Protein AF-A0A7U9WW56-F1 (afdb_monomer_lite)

Radius of gyration: 21.9 Å; chains: 1; bounding box: 43×41×56 Å

Structure (mmCIF, N/CA/C/O backbone):
data_AF-A0A7U9WW56-F1
#
_entry.id   AF-A0A7U9WW56-F1
#
loop_
_atom_site.group_PDB
_atom_site.id
_atom_site.type_symbol
_atom_site.label_atom_id
_atom_site.label_alt_i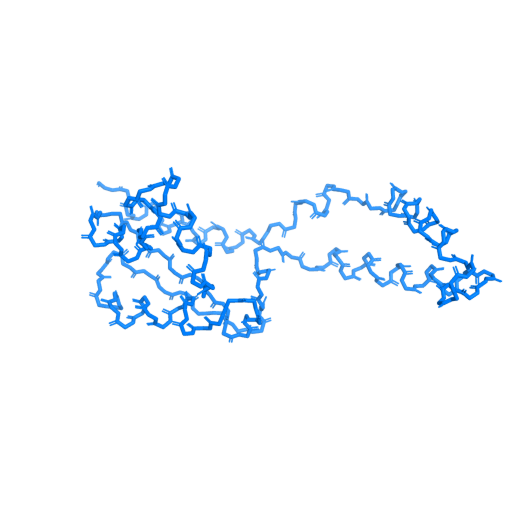d
_atom_site.label_comp_id
_atom_site.label_asym_id
_atom_site.label_entity_id
_atom_site.label_seq_id
_atom_site.pdbx_PDB_ins_code
_atom_site.Cartn_x
_atom_site.Cartn_y
_ato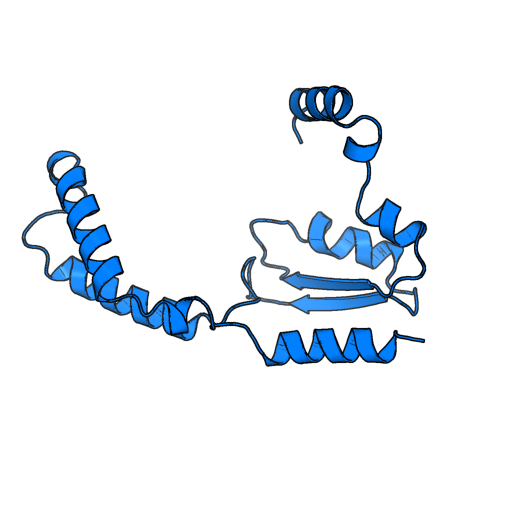m_site.Cartn_z
_atom_site.occupancy
_atom_site.B_iso_or_equiv
_atom_site.auth_seq_id
_atom_site.auth_comp_id
_atom_site.auth_asym_id
_atom_site.auth_atom_id
_atom_site.pdbx_PDB_model_num
ATOM 1 N N . MET A 1 1 ? 0.413 19.158 3.592 1.00 62.44 1 MET A N 1
ATOM 2 C CA . MET A 1 1 ? -0.512 19.591 2.515 1.00 62.44 1 MET A CA 1
ATOM 3 C C . MET A 1 1 ? -0.331 21.076 2.209 1.00 62.44 1 MET A C 1
ATOM 5 O O . MET A 1 1 ? -0.272 21.867 3.148 1.00 62.44 1 MET A O 1
ATOM 9 N N . LEU A 1 2 ? -0.249 21.446 0.927 1.00 79.44 2 LEU A N 1
ATOM 10 C CA . LEU A 1 2 ? -0.016 22.825 0.476 1.00 79.44 2 LEU A CA 1
ATOM 11 C C . LEU A 1 2 ? -1.242 23.735 0.746 1.00 79.44 2 LEU A C 1
ATOM 13 O O . LEU A 1 2 ? -2.375 23.283 0.572 1.00 79.44 2 LEU A O 1
ATOM 17 N N . PRO A 1 3 ? -1.062 25.016 1.128 1.00 78.25 3 PRO A N 1
ATOM 18 C CA . PRO A 1 3 ? -2.163 25.908 1.523 1.00 78.25 3 PRO A CA 1
ATOM 19 C C . PRO A 1 3 ? -3.262 26.107 0.466 1.00 78.25 3 PRO A C 1
ATOM 21 O O . PRO A 1 3 ? -4.441 26.176 0.809 1.00 78.25 3 PRO A O 1
ATOM 24 N N . PHE A 1 4 ? -2.896 26.165 -0.818 1.00 87.31 4 PHE A N 1
ATOM 25 C CA . PHE A 1 4 ? -3.851 26.371 -1.914 1.00 87.31 4 PHE A CA 1
ATOM 26 C C . PHE A 1 4 ? -4.746 25.154 -2.168 1.00 87.31 4 PHE A C 1
ATOM 28 O O . PHE A 1 4 ? -5.922 25.321 -2.480 1.00 87.31 4 PHE A O 1
ATOM 35 N N . VAL A 1 5 ? -4.217 23.943 -1.964 1.00 85.19 5 VAL A N 1
ATOM 36 C CA . VAL A 1 5 ? -4.984 22.691 -2.071 1.00 85.19 5 VAL A CA 1
ATOM 37 C C . VAL A 1 5 ? -6.066 22.661 -0.995 1.00 85.19 5 VAL A C 1
ATOM 39 O O . VAL A 1 5 ? -7.239 22.502 -1.315 1.00 85.19 5 VAL A O 1
ATOM 42 N N . LYS A 1 6 ? -5.701 22.969 0.257 1.00 82.56 6 LYS A N 1
ATOM 43 C CA . LYS A 1 6 ? -6.659 23.048 1.372 1.00 82.56 6 LYS A CA 1
ATOM 44 C C . LYS A 1 6 ? -7.774 24.067 1.125 1.00 82.56 6 LYS A C 1
ATOM 46 O O . LYS A 1 6 ? -8.925 23.817 1.471 1.00 82.56 6 LYS A O 1
ATOM 51 N N . LEU A 1 7 ? -7.444 25.231 0.555 1.00 87.88 7 LEU A N 1
ATOM 52 C CA . LEU A 1 7 ? -8.445 26.251 0.233 1.00 87.88 7 LEU A CA 1
ATOM 53 C C . LEU A 1 7 ? -9.399 25.765 -0.864 1.00 87.88 7 LEU A C 1
ATOM 55 O O . LEU A 1 7 ? -10.610 25.899 -0.710 1.00 87.88 7 LEU A O 1
ATOM 59 N N . HIS A 1 8 ? -8.860 25.189 -1.939 1.00 90.88 8 HIS A N 1
ATOM 60 C CA . HIS A 1 8 ? -9.657 24.628 -3.027 1.00 90.88 8 HIS A CA 1
ATOM 61 C C . HIS A 1 8 ? -10.599 23.526 -2.523 1.00 90.88 8 HIS A C 1
ATOM 63 O O . HIS A 1 8 ? -11.801 23.585 -2.770 1.00 90.88 8 HIS A O 1
ATOM 69 N N . GLU A 1 9 ? -10.085 22.568 -1.753 1.00 89.81 9 GLU A N 1
ATOM 70 C CA . GLU A 1 9 ? -10.888 21.487 -1.175 1.00 89.81 9 GLU A CA 1
ATOM 71 C C . GLU A 1 9 ? -11.968 22.013 -0.234 1.00 89.81 9 GLU A C 1
ATOM 73 O O . GLU A 1 9 ? -13.106 21.560 -0.295 1.00 89.81 9 GLU A O 1
ATOM 78 N N . ARG A 1 10 ? -11.663 23.019 0.592 1.00 89.25 10 ARG A N 1
ATOM 79 C CA . ARG A 1 10 ? -12.667 23.640 1.464 1.00 89.25 10 ARG A CA 1
ATOM 80 C C . ARG A 1 10 ? -13.766 24.355 0.678 1.00 89.25 10 ARG A C 1
ATOM 82 O O . ARG A 1 10 ? -14.912 24.342 1.116 1.00 89.25 10 ARG A O 1
ATOM 89 N N . ILE A 1 11 ? -13.442 24.980 -0.455 1.00 92.94 11 ILE A N 1
ATOM 90 C CA . ILE A 1 11 ? -14.442 25.608 -1.332 1.00 92.94 11 ILE A CA 1
ATOM 91 C C . ILE A 1 11 ? -15.343 24.541 -1.972 1.00 92.94 11 ILE A C 1
ATOM 93 O O . ILE A 1 11 ? -16.554 24.732 -2.008 1.00 92.94 11 ILE A O 1
ATOM 97 N N . GLN A 1 12 ? -14.774 23.425 -2.439 1.00 93.31 12 GLN A N 1
ATOM 98 C CA . GLN A 1 12 ? -15.523 22.377 -3.147 1.00 93.31 12 GLN A CA 1
ATOM 99 C C . GLN A 1 12 ? -16.311 21.448 -2.215 1.00 93.31 12 GLN A C 1
ATOM 101 O O . GLN A 1 12 ? -17.452 21.097 -2.499 1.00 93.31 12 GLN A O 1
ATOM 106 N N . TYR A 1 13 ? -15.710 21.051 -1.094 1.00 91.44 13 TYR A N 1
ATOM 107 C CA . TYR A 1 13 ? -16.215 19.988 -0.220 1.00 91.44 13 TYR A CA 1
ATOM 108 C C . TYR A 1 13 ? -16.590 20.490 1.184 1.00 91.44 13 TYR A C 1
ATOM 110 O O . TYR A 1 13 ? -17.046 19.719 2.031 1.00 91.44 13 TYR A O 1
ATOM 118 N N . GLY A 1 14 ? -16.429 21.788 1.459 1.00 89.25 14 GLY A N 1
ATOM 119 C CA . GLY A 1 14 ? -16.843 22.399 2.720 1.00 89.25 14 GLY A CA 1
ATOM 120 C C . GLY A 1 14 ? -16.140 21.786 3.932 1.00 89.25 14 GLY A C 1
ATOM 121 O O . GLY A 1 14 ? -14.923 21.615 3.945 1.00 89.25 14 GLY A O 1
ATOM 122 N N . GLY A 1 15 ? -16.916 21.463 4.970 1.00 83.19 15 GLY A N 1
ATOM 123 C CA . GLY A 1 15 ? -16.399 20.841 6.195 1.00 83.19 15 GLY A CA 1
ATOM 124 C C . GLY A 1 15 ? -15.893 19.406 6.007 1.00 83.19 15 GLY A C 1
ATOM 125 O O . GLY A 1 15 ? -15.052 18.962 6.786 1.00 83.19 15 GLY A O 1
ATOM 126 N N . TYR A 1 16 ? -16.331 18.698 4.958 1.00 82.38 16 TYR A N 1
ATOM 127 C CA . TYR A 1 16 ? -15.845 17.342 4.682 1.00 82.38 16 TYR A CA 1
ATOM 128 C C . TYR A 1 16 ? -14.356 17.323 4.328 1.00 82.38 16 TYR A C 1
ATOM 130 O O . TYR A 1 16 ? -13.668 16.387 4.718 1.00 82.38 16 TYR A O 1
ATOM 138 N N . ALA A 1 17 ? -13.839 18.385 3.697 1.00 86.50 17 ALA A N 1
ATOM 139 C CA . ALA A 1 17 ? -12.410 18.533 3.400 1.00 86.50 17 ALA A CA 1
ATOM 140 C C . ALA A 1 17 ? -11.515 18.578 4.651 1.00 86.50 17 ALA A C 1
ATOM 142 O O . ALA A 1 17 ? -10.301 18.433 4.544 1.00 86.50 17 ALA A O 1
ATOM 143 N N . SER A 1 18 ? -12.089 18.831 5.831 1.00 84.31 18 SER A N 1
ATOM 144 C CA . SER A 1 18 ? -11.347 18.887 7.094 1.00 84.31 18 SER A CA 1
ATOM 145 C C . SER A 1 18 ? -11.524 17.661 7.985 1.00 84.31 18 SER A C 1
ATOM 147 O O . SER A 1 18 ? -10.879 17.606 9.028 1.00 84.31 18 SER A O 1
ATOM 149 N N . ASN A 1 19 ? -12.378 16.705 7.611 1.00 88.75 19 ASN A N 1
ATOM 150 C CA . ASN A 1 19 ? -12.580 15.508 8.420 1.00 88.75 19 ASN A CA 1
ATOM 151 C C . ASN A 1 19 ? -11.351 14.601 8.349 1.00 88.75 19 ASN A C 1
ATOM 153 O O . ASN A 1 19 ? -10.814 14.331 7.277 1.00 88.75 19 ASN A O 1
ATOM 157 N N . THR A 1 20 ? -10.948 14.096 9.505 1.00 90.44 20 THR A N 1
ATOM 158 C CA . THR A 1 20 ? -9.849 13.142 9.660 1.00 90.44 20 THR A CA 1
ATOM 159 C C . THR A 1 20 ? -10.375 11.770 10.076 1.00 90.44 20 THR A C 1
ATOM 161 O O . THR A 1 20 ? -11.506 11.641 10.554 1.00 90.44 20 THR A O 1
ATOM 164 N N . ALA A 1 21 ? -9.540 10.734 9.968 1.00 91.12 21 ALA A N 1
ATOM 165 C CA . ALA A 1 21 ? -9.857 9.425 10.540 1.00 91.12 21 ALA A CA 1
ATOM 166 C C . ALA A 1 21 ? -10.130 9.520 12.057 1.00 91.12 21 ALA A C 1
ATOM 168 O O . ALA A 1 21 ? -11.080 8.919 12.551 1.00 91.12 21 ALA A O 1
ATOM 169 N N . LEU A 1 22 ? -9.395 10.378 12.782 1.00 93.50 22 LEU A N 1
ATOM 170 C CA . LEU A 1 22 ? -9.617 10.642 14.211 1.00 93.50 22 LEU A CA 1
ATOM 171 C C . LEU A 1 22 ? -11.018 11.209 14.504 1.00 93.50 22 LEU A C 1
ATOM 173 O O . LEU A 1 22 ? -11.618 10.880 15.534 1.00 93.50 22 LEU A O 1
ATOM 177 N N . ASP A 1 23 ? -11.556 12.054 13.617 1.00 93.31 23 ASP A N 1
ATOM 178 C CA . ASP A 1 23 ? -12.930 12.555 13.739 1.00 93.31 23 ASP A CA 1
ATOM 179 C C . ASP A 1 23 ? -13.945 11.424 13.571 1.00 93.31 23 ASP A C 1
ATOM 181 O O . ASP A 1 23 ? -14.920 11.368 14.319 1.00 93.31 23 ASP A O 1
ATOM 185 N N . GLY A 1 24 ? -13.706 10.510 12.626 1.00 92.12 24 GLY A N 1
ATOM 186 C CA . GLY A 1 24 ? -14.547 9.332 12.406 1.00 92.12 24 GLY A CA 1
ATOM 187 C C . GLY A 1 24 ? -14.531 8.371 13.594 1.00 92.12 24 GLY A C 1
ATOM 188 O O . GLY A 1 24 ? -15.586 7.987 14.103 1.00 92.12 24 GLY A O 1
ATOM 189 N N . PHE A 1 25 ? -13.343 8.042 14.096 1.00 94.56 25 PHE A N 1
ATOM 190 C CA . PHE A 1 25 ? -13.159 7.129 15.227 1.00 94.56 25 PHE A CA 1
ATOM 191 C C . PHE A 1 25 ? -13.809 7.652 16.508 1.00 94.56 25 PHE A C 1
ATOM 193 O O . PHE A 1 25 ? -14.451 6.899 17.231 1.00 94.56 25 PHE A O 1
ATOM 200 N N . SER A 1 26 ? -13.702 8.956 16.783 1.00 94.06 26 SER A N 1
ATOM 201 C CA . SER A 1 26 ? -14.318 9.560 17.977 1.00 94.06 26 SER A CA 1
ATOM 202 C C . SER A 1 26 ? -15.846 9.674 17.919 1.00 94.06 26 SER A C 1
ATOM 204 O O . SER A 1 26 ? -16.480 9.853 18.957 1.00 94.06 26 SER A O 1
ATOM 206 N N . LYS A 1 27 ? -16.443 9.594 16.724 1.00 94.75 27 LYS A N 1
ATOM 207 C CA . LYS A 1 27 ? -17.892 9.742 16.499 1.00 94.75 27 LYS A CA 1
ATOM 208 C C . LYS A 1 27 ? -18.584 8.424 16.158 1.00 94.75 27 LYS A C 1
ATOM 210 O O . LYS A 1 27 ? -19.759 8.437 15.795 1.00 94.75 27 LYS A O 1
ATOM 215 N N . SER A 1 28 ? -17.875 7.304 16.246 1.00 92.25 28 SER A N 1
ATOM 216 C CA . SER A 1 28 ? -18.412 5.981 15.947 1.00 92.25 28 SER A CA 1
ATOM 217 C C . SER A 1 28 ? -18.048 4.982 17.038 1.00 92.25 28 SER A C 1
ATOM 219 O O . SER A 1 28 ? -17.013 5.097 17.689 1.00 92.25 28 SER A O 1
ATOM 221 N N . ASN A 1 29 ? -18.902 3.971 17.192 1.00 92.56 29 ASN A N 1
ATOM 222 C CA . ASN A 1 29 ? -18.644 2.810 18.044 1.00 92.56 29 ASN A CA 1
ATOM 223 C C . ASN A 1 29 ? -18.024 1.646 17.254 1.00 92.56 29 ASN A C 1
ATOM 225 O O . ASN A 1 29 ? -17.951 0.539 17.771 1.00 92.56 29 ASN A O 1
ATOM 229 N N . ALA A 1 30 ? -17.604 1.880 16.005 1.00 93.19 30 ALA A N 1
ATOM 230 C CA . ALA A 1 30 ? -16.987 0.853 15.175 1.00 93.19 30 ALA A CA 1
ATOM 231 C C . ALA A 1 30 ? -15.688 0.345 15.816 1.00 93.19 30 ALA A C 1
ATOM 233 O O . ALA A 1 30 ? -14.984 1.114 16.478 1.00 93.19 30 ALA A O 1
ATOM 234 N N . ALA A 1 31 ? -15.383 -0.933 15.615 1.00 95.62 31 ALA A N 1
ATOM 235 C CA . ALA A 1 31 ? -14.063 -1.466 15.907 1.00 95.62 31 ALA A CA 1
ATOM 236 C C . ALA A 1 31 ? -13.038 -0.895 14.920 1.00 95.62 31 ALA A C 1
ATOM 238 O O . ALA A 1 31 ? -13.364 -0.611 13.764 1.00 95.62 31 ALA A O 1
ATOM 239 N N . ILE A 1 32 ? -11.819 -0.664 15.398 1.00 95.62 32 ILE A N 1
ATOM 240 C CA . ILE A 1 32 ? -10.754 0.014 14.662 1.00 95.62 32 ILE A CA 1
ATOM 241 C C . ILE A 1 32 ? -9.538 -0.899 14.655 1.00 95.62 32 ILE A C 1
ATOM 243 O O . ILE A 1 32 ? -9.009 -1.227 15.708 1.00 95.62 32 ILE A O 1
ATOM 247 N N . MET A 1 33 ? -9.050 -1.260 13.475 1.00 96.00 33 MET A N 1
ATOM 248 C CA . MET A 1 33 ? -7.755 -1.914 13.334 1.00 96.00 33 MET A CA 1
ATOM 249 C C . MET A 1 33 ? -6.810 -0.987 12.573 1.00 96.00 33 MET A C 1
ATOM 251 O O . MET A 1 33 ? -7.134 -0.532 11.476 1.00 96.00 33 MET A O 1
ATOM 255 N N . ILE A 1 34 ? -5.652 -0.694 13.164 1.00 96.06 34 ILE A N 1
ATOM 256 C CA . ILE A 1 34 ? -4.580 0.082 12.536 1.00 96.06 34 ILE A CA 1
ATOM 257 C C . ILE A 1 34 ? -3.424 -0.863 12.230 1.00 96.06 34 ILE A C 1
ATOM 259 O O . ILE A 1 34 ? -2.767 -1.365 13.140 1.00 96.06 34 ILE A O 1
ATOM 263 N N . VAL A 1 35 ? -3.174 -1.081 10.942 1.00 95.44 35 VAL A N 1
ATOM 264 C CA . VAL A 1 35 ? -2.081 -1.916 10.435 1.00 95.44 35 VAL A CA 1
ATOM 265 C C . VAL A 1 35 ? -1.103 -1.016 9.703 1.00 95.44 35 VAL A C 1
ATOM 267 O O . VAL A 1 35 ? -1.517 -0.219 8.857 1.00 95.44 35 VAL A O 1
ATOM 270 N N . HIS A 1 36 ? 0.178 -1.080 10.055 1.00 96.06 36 HIS A N 1
ATOM 271 C CA . HIS A 1 36 ? 1.166 -0.182 9.465 1.00 96.06 36 HIS A CA 1
ATOM 272 C C . HIS A 1 36 ? 2.583 -0.743 9.547 1.00 96.06 36 HIS A C 1
ATOM 274 O O . HIS A 1 36 ? 2.982 -1.245 10.596 1.00 96.06 36 HIS A O 1
ATOM 280 N N . SER A 1 37 ? 3.354 -0.602 8.465 1.00 95.12 37 SER A N 1
ATOM 281 C CA . SER A 1 37 ? 4.779 -0.940 8.453 1.00 95.12 37 SER A CA 1
ATOM 282 C C . SER A 1 37 ? 5.629 0.256 8.850 1.00 95.12 37 SER A C 1
ATOM 284 O O . SER A 1 37 ? 5.462 1.337 8.298 1.00 95.12 37 SER A O 1
ATOM 286 N N . PHE A 1 38 ? 6.566 0.085 9.780 1.00 95.62 38 PHE A N 1
ATOM 287 C CA . PHE A 1 38 ? 7.399 1.198 10.264 1.00 95.62 38 PHE A CA 1
ATOM 288 C C . PHE A 1 38 ? 8.444 1.688 9.254 1.00 95.62 38 PHE A C 1
ATOM 290 O O . PHE A 1 38 ? 8.955 2.797 9.378 1.00 95.62 38 PHE A O 1
ATOM 297 N N . ASP A 1 39 ? 8.734 0.882 8.239 1.00 93.50 39 ASP A N 1
ATOM 298 C CA . ASP A 1 39 ? 9.566 1.206 7.080 1.00 93.50 39 ASP A CA 1
ATOM 299 C C . ASP A 1 39 ? 8.747 1.704 5.869 1.00 93.50 39 ASP A C 1
ATOM 301 O O . ASP A 1 39 ? 9.237 1.698 4.741 1.00 93.50 39 ASP A O 1
ATOM 305 N N . ASP A 1 40 ? 7.493 2.128 6.065 1.00 93.12 40 ASP A N 1
ATOM 306 C CA . ASP A 1 40 ? 6.690 2.750 5.009 1.00 93.12 40 ASP A CA 1
ATOM 307 C C . ASP A 1 40 ? 7.270 4.124 4.606 1.00 93.12 40 ASP A C 1
ATOM 309 O O . ASP A 1 40 ? 7.147 5.128 5.309 1.00 93.12 40 ASP A O 1
ATOM 313 N N . GLU A 1 41 ? 7.908 4.176 3.433 1.00 92.19 41 GLU A N 1
ATOM 314 C CA . GLU A 1 41 ? 8.486 5.405 2.868 1.00 92.19 41 GLU A CA 1
ATOM 315 C C . GLU A 1 41 ? 7.443 6.345 2.225 1.00 92.19 41 GLU A C 1
ATOM 317 O O . GLU A 1 41 ? 7.773 7.472 1.840 1.00 92.19 41 GLU A O 1
ATOM 322 N N . VAL A 1 42 ? 6.187 5.907 2.078 1.00 93.69 42 VAL A N 1
ATOM 323 C CA . VAL A 1 42 ? 5.098 6.675 1.449 1.00 93.69 42 VAL A CA 1
ATOM 324 C C . VAL A 1 42 ? 4.261 7.391 2.503 1.00 93.69 42 VAL A C 1
ATOM 326 O O . VAL A 1 42 ? 3.964 8.583 2.358 1.00 93.69 42 VAL A O 1
ATOM 329 N N . VAL A 1 43 ? 3.873 6.678 3.560 1.00 92.50 43 VAL A N 1
ATOM 330 C CA . VAL A 1 43 ? 3.139 7.225 4.703 1.00 92.50 43 VAL A CA 1
ATOM 331 C C . VAL A 1 43 ? 4.004 7.061 5.949 1.00 92.50 43 VAL A C 1
ATOM 333 O O . VAL A 1 43 ? 4.087 5.957 6.469 1.00 92.50 43 VAL A O 1
ATOM 336 N N . PRO A 1 44 ? 4.612 8.144 6.464 1.00 93.69 44 PRO A N 1
ATOM 337 C CA . PRO A 1 44 ? 5.464 8.052 7.642 1.00 93.69 44 PRO A CA 1
ATOM 338 C C . PRO A 1 44 ? 4.713 7.535 8.874 1.00 93.69 44 PRO A C 1
ATOM 340 O O . PRO A 1 44 ? 3.541 7.881 9.087 1.00 93.69 44 PRO A O 1
ATOM 343 N N . VAL A 1 45 ? 5.417 6.770 9.711 1.00 95.56 45 VAL A N 1
ATOM 344 C CA . VAL A 1 45 ? 4.885 6.109 10.914 1.00 95.56 45 VAL A CA 1
ATOM 345 C C . VAL A 1 45 ? 4.191 7.072 11.873 1.00 95.56 45 VAL A C 1
ATOM 347 O O . VAL A 1 45 ? 3.163 6.727 12.467 1.00 95.56 45 VAL A O 1
ATOM 350 N N . GLU A 1 46 ? 4.669 8.315 11.955 1.00 95.50 46 GLU A N 1
ATOM 351 C CA . GLU A 1 46 ? 4.092 9.343 12.816 1.00 95.50 46 GLU A CA 1
ATOM 352 C C . GLU A 1 46 ? 2.635 9.630 12.424 1.00 95.50 46 GLU A C 1
ATOM 354 O O . GLU A 1 46 ? 1.780 9.839 13.282 1.00 95.50 46 GLU A O 1
ATOM 359 N N . TYR A 1 47 ? 2.322 9.602 11.123 1.00 93.00 47 TYR A N 1
ATOM 360 C CA . TYR A 1 47 ? 0.975 9.845 10.597 1.00 93.00 47 TYR A CA 1
ATOM 361 C C . TYR A 1 47 ? 0.163 8.564 10.394 1.00 93.00 47 TYR A C 1
ATOM 363 O O . TYR A 1 47 ? -1.065 8.606 10.489 1.00 93.00 47 TYR A O 1
ATOM 371 N N . GLY A 1 48 ? 0.824 7.452 10.070 1.00 92.25 48 GLY A N 1
ATOM 372 C CA . GLY A 1 48 ? 0.178 6.176 9.769 1.00 92.25 48 GLY A CA 1
ATOM 373 C C . GLY A 1 48 ? -0.205 5.367 11.006 1.00 92.25 48 GLY A C 1
ATOM 374 O O . GLY A 1 48 ? -1.192 4.635 10.965 1.00 92.25 48 GLY A O 1
ATOM 375 N N . TYR A 1 49 ? 0.528 5.528 12.112 1.00 96.50 49 TYR A N 1
ATOM 376 C CA . TYR A 1 49 ? 0.394 4.675 13.293 1.00 96.50 49 TYR A CA 1
ATOM 377 C C . TYR A 1 49 ? 0.407 5.462 14.609 1.00 96.50 49 TYR A C 1
ATOM 379 O O . TYR A 1 49 ? -0.554 5.376 15.377 1.00 96.50 49 TYR A O 1
ATOM 387 N N . GLU A 1 50 ? 1.444 6.265 14.874 1.00 97.12 50 GLU A N 1
ATOM 388 C CA . GLU A 1 50 ? 1.681 6.839 16.213 1.00 97.12 50 GLU A CA 1
ATOM 389 C C . GLU A 1 50 ? 0.545 7.750 16.688 1.00 97.12 50 GLU A C 1
ATOM 391 O O . GLU A 1 50 ? 0.098 7.636 17.831 1.00 97.12 50 GLU A O 1
ATOM 396 N N . ILE A 1 51 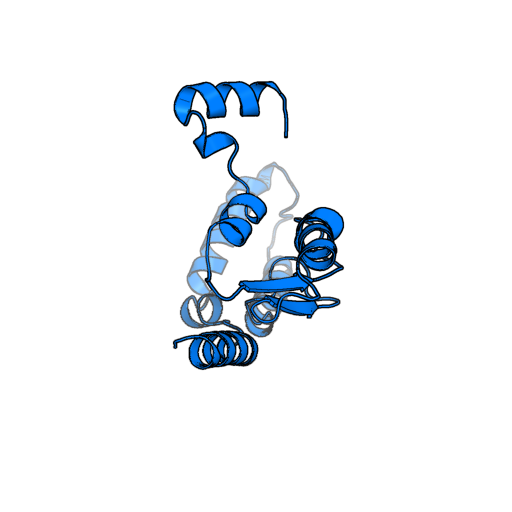? 0.012 8.612 15.811 1.00 96.62 51 ILE A N 1
ATOM 397 C CA . ILE A 1 51 ? -1.113 9.499 16.163 1.00 96.62 51 ILE A CA 1
ATOM 398 C C . ILE A 1 51 ? -2.365 8.733 16.606 1.00 96.62 51 ILE A C 1
ATOM 400 O O . ILE A 1 51 ? -3.140 9.238 17.423 1.00 96.62 51 ILE A O 1
ATOM 404 N N . TYR A 1 52 ? -2.586 7.536 16.061 1.00 96.94 52 TYR A N 1
ATOM 405 C CA . TYR A 1 52 ? -3.718 6.688 16.417 1.00 96.94 52 TYR A CA 1
ATOM 406 C C . TYR A 1 52 ? -3.408 5.914 17.691 1.00 96.94 52 TYR A C 1
ATOM 408 O O . TYR A 1 52 ? -4.236 5.896 18.602 1.00 96.94 52 TYR A O 1
ATOM 416 N N . TYR A 1 53 ? -2.206 5.342 17.773 1.00 97.25 53 TYR A N 1
ATOM 417 C CA . TYR A 1 53 ? -1.746 4.569 18.919 1.00 97.25 53 TYR A CA 1
ATOM 418 C C . TYR A 1 53 ? -1.792 5.396 20.201 1.00 97.25 53 TYR A C 1
ATOM 420 O O . TYR A 1 53 ? -2.422 4.994 21.176 1.00 97.25 53 TYR A O 1
ATOM 428 N N . GLU A 1 54 ? -1.239 6.609 20.193 1.00 97.12 54 GLU A N 1
ATOM 429 C CA . GLU A 1 54 ? -1.235 7.452 21.392 1.00 97.12 54 GLU A CA 1
ATOM 430 C C . GLU A 1 54 ? -2.631 7.823 21.890 1.00 97.12 54 GLU A C 1
ATOM 432 O O . GLU A 1 54 ? -2.826 8.044 23.085 1.00 97.12 54 GLU A O 1
ATOM 437 N N . LYS A 1 55 ? -3.616 7.876 20.992 1.00 96.44 55 LYS A N 1
ATOM 438 C CA . LYS A 1 55 ? -4.983 8.249 21.349 1.00 96.44 55 LYS A CA 1
ATOM 439 C C . LYS A 1 55 ? -5.862 7.058 21.731 1.00 96.44 55 LYS A C 1
ATOM 441 O O . LYS A 1 55 ? -6.748 7.234 22.564 1.00 96.44 55 LYS A O 1
ATOM 446 N N . TYR A 1 56 ? -5.659 5.896 21.113 1.00 96.56 56 TYR A N 1
ATOM 447 C CA . TYR A 1 56 ? -6.602 4.774 21.176 1.00 96.56 56 TYR A CA 1
ATOM 448 C C . TYR A 1 56 ? -5.997 3.450 21.668 1.00 96.56 56 TYR A C 1
ATOM 450 O O . TYR A 1 56 ? -6.736 2.478 21.752 1.00 96.56 56 TYR A O 1
ATOM 458 N N . LYS A 1 57 ? -4.710 3.380 22.048 1.00 95.44 57 LYS A N 1
ATOM 459 C CA . LYS A 1 57 ? -4.080 2.140 22.565 1.00 95.44 57 LYS A CA 1
ATOM 460 C C . LYS A 1 57 ? -4.811 1.481 23.742 1.00 95.44 57 LYS A C 1
ATOM 462 O O . LYS A 1 57 ? -4.723 0.272 23.902 1.00 95.44 57 LYS A O 1
ATOM 467 N N . ASP A 1 58 ? -5.524 2.270 24.546 1.00 95.56 58 ASP A N 1
ATOM 468 C CA . ASP A 1 58 ? -6.286 1.794 25.707 1.00 95.56 58 ASP A CA 1
ATOM 469 C C . ASP A 1 58 ? -7.797 1.628 25.411 1.00 95.56 58 ASP A C 1
ATOM 471 O O . ASP A 1 58 ? -8.571 1.283 26.306 1.00 95.56 58 ASP A O 1
ATOM 475 N N . ASP A 1 59 ? -8.254 1.902 24.180 1.00 94.94 59 ASP A N 1
ATOM 476 C CA . ASP A 1 59 ? -9.647 1.697 23.759 1.00 94.94 59 ASP A CA 1
ATOM 477 C C . ASP A 1 59 ? -9.848 0.224 23.390 1.00 94.94 59 ASP A C 1
ATOM 479 O O . ASP A 1 59 ? -9.231 -0.281 22.456 1.00 94.94 59 ASP A O 1
ATOM 483 N N . SER A 1 60 ? -10.755 -0.463 24.088 1.00 93.44 60 SER A N 1
ATOM 484 C CA . SER A 1 60 ? -11.002 -1.896 23.895 1.00 93.44 60 SER A CA 1
ATOM 485 C C . SER A 1 60 ? -11.546 -2.262 22.512 1.00 93.44 60 SER A C 1
ATOM 487 O O . SER A 1 60 ? -11.635 -3.442 22.203 1.00 93.44 60 SER A O 1
ATOM 489 N N . ARG A 1 61 ? -11.968 -1.283 21.706 1.00 94.69 61 ARG A N 1
ATOM 490 C CA . ARG A 1 61 ? -12.415 -1.491 20.319 1.00 94.69 61 ARG A CA 1
ATOM 491 C C . ARG A 1 61 ? -11.276 -1.363 19.311 1.00 94.69 61 ARG A C 1
ATOM 493 O O . ARG A 1 61 ? -11.530 -1.459 18.112 1.00 94.69 61 ARG A O 1
ATOM 500 N N . SER A 1 62 ? -10.073 -1.015 19.766 1.00 95.31 62 SER A N 1
ATOM 501 C CA . SER A 1 6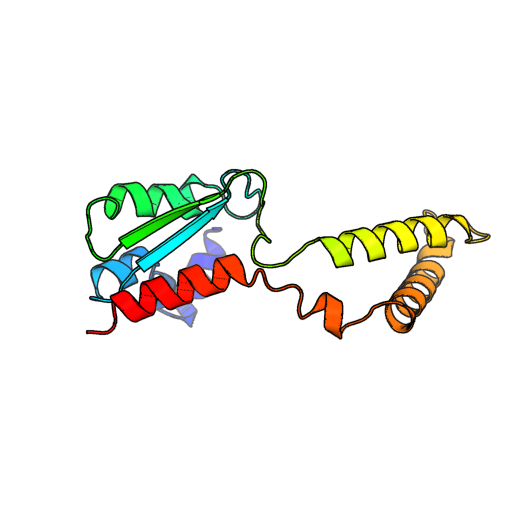2 ? -8.940 -0.701 18.902 1.00 95.31 62 SER A CA 1
ATOM 502 C C . SER A 1 62 ? -7.882 -1.797 18.959 1.00 95.31 62 SER A C 1
ATOM 504 O O . SER A 1 62 ? -7.468 -2.213 20.037 1.00 95.31 62 SER A O 1
ATOM 506 N N . SER A 1 63 ? -7.416 -2.225 17.790 1.00 96.31 63 SER A N 1
ATOM 507 C CA . SER A 1 63 ? -6.296 -3.145 17.612 1.00 96.31 63 SER A CA 1
ATOM 508 C C . SER A 1 63 ? -5.208 -2.485 16.771 1.00 96.31 63 SER A C 1
ATOM 510 O O . SER A 1 63 ? -5.491 -1.721 15.844 1.00 96.31 63 SER A O 1
ATOM 512 N N . PHE A 1 64 ? -3.955 -2.767 17.109 1.00 96.69 64 PHE A N 1
ATOM 513 C CA . PHE A 1 64 ? -2.785 -2.181 16.470 1.00 96.69 64 PHE A CA 1
ATOM 514 C C . PHE A 1 64 ? -1.815 -3.284 16.064 1.00 96.69 64 PHE A C 1
ATOM 516 O O . PHE A 1 64 ? -1.304 -4.004 16.920 1.00 96.69 64 PHE A O 1
ATOM 523 N N . ILE A 1 65 ? -1.557 -3.393 14.762 1.00 94.94 65 ILE A N 1
ATOM 524 C CA . ILE A 1 65 ? -0.668 -4.397 14.175 1.00 94.94 65 ILE A CA 1
ATOM 525 C C . ILE A 1 65 ? 0.530 -3.664 13.559 1.00 94.94 65 ILE A C 1
ATOM 527 O O . ILE A 1 65 ? 0.438 -3.165 12.430 1.00 94.94 65 ILE A O 1
ATOM 531 N N . PRO A 1 66 ? 1.647 -3.541 14.296 1.00 94.50 66 PRO A N 1
ATOM 532 C CA . PRO A 1 66 ? 2.880 -3.018 13.738 1.00 94.50 66 PRO A CA 1
ATOM 533 C C . PRO A 1 66 ? 3.538 -4.078 12.850 1.00 94.50 66 PRO A C 1
ATOM 535 O O . PRO A 1 66 ? 3.668 -5.241 13.234 1.00 94.50 66 PRO A O 1
ATOM 538 N N . LEU A 1 67 ? 3.978 -3.662 11.669 1.00 93.69 67 LEU A N 1
ATOM 539 C CA . LEU A 1 67 ? 4.756 -4.469 10.739 1.00 93.69 67 LEU A CA 1
ATOM 540 C C . LEU A 1 67 ? 6.169 -3.888 10.607 1.00 93.69 67 LEU A C 1
ATOM 542 O O . LEU A 1 67 ? 6.391 -2.687 10.774 1.00 93.69 67 LEU A O 1
ATOM 546 N N . GLU A 1 68 ? 7.128 -4.745 10.275 1.00 91.50 68 GLU A N 1
ATOM 547 C CA . GLU A 1 68 ? 8.497 -4.340 9.964 1.00 91.50 68 GLU A CA 1
ATOM 548 C C . GLU A 1 68 ? 8.951 -4.963 8.648 1.00 91.50 68 GLU A C 1
ATOM 550 O O . GLU A 1 68 ? 8.691 -6.140 8.385 1.00 91.50 68 GLU A O 1
ATOM 555 N N . ASN A 1 69 ? 9.707 -4.197 7.862 1.00 89.56 69 ASN A N 1
ATOM 556 C CA . ASN A 1 69 ? 10.278 -4.613 6.580 1.00 89.56 69 ASN A CA 1
ATOM 557 C C . ASN A 1 69 ? 9.213 -5.017 5.544 1.00 89.56 69 ASN A C 1
ATOM 559 O O . ASN A 1 69 ? 9.450 -5.909 4.724 1.00 89.56 69 ASN A O 1
ATOM 563 N N . LYS A 1 70 ? 8.022 -4.409 5.603 1.00 88.69 70 LYS A N 1
ATOM 564 C CA . LYS A 1 70 ? 6.921 -4.660 4.659 1.00 88.69 70 LYS A CA 1
ATOM 565 C C . LYS A 1 70 ? 6.630 -3.465 3.739 1.00 88.69 70 LYS A C 1
ATOM 567 O O . LYS A 1 70 ? 5.912 -3.627 2.750 1.00 88.69 70 LYS A O 1
ATOM 572 N N . GLY A 1 71 ? 7.196 -2.287 4.015 1.00 89.12 71 GLY A N 1
ATOM 573 C CA . GLY A 1 71 ? 6.967 -1.059 3.250 1.00 89.12 71 GLY A CA 1
ATOM 574 C C . GLY A 1 71 ? 5.486 -0.667 3.140 1.00 89.12 71 GLY A C 1
ATOM 575 O O . GLY A 1 71 ? 4.684 -0.971 4.015 1.00 89.12 71 GLY A O 1
ATOM 576 N N . HIS A 1 72 ? 5.108 0.008 2.049 1.00 89.31 72 HIS A N 1
ATOM 577 C CA . HIS A 1 72 ? 3.732 0.491 1.834 1.00 89.31 72 HIS A CA 1
ATOM 578 C C . HIS A 1 72 ? 2.768 -0.570 1.263 1.00 89.31 72 HIS A C 1
ATOM 580 O O . HIS A 1 72 ? 1.556 -0.483 1.437 1.00 89.31 72 HIS A O 1
ATOM 586 N N . ASN A 1 73 ? 3.288 -1.573 0.545 1.00 83.75 73 ASN A N 1
ATOM 587 C CA . ASN A 1 73 ? 2.488 -2.513 -0.253 1.00 83.75 73 ASN A CA 1
ATOM 588 C C . ASN A 1 73 ? 2.476 -3.920 0.359 1.00 83.75 73 ASN A C 1
ATOM 590 O O . ASN A 1 73 ? 2.831 -4.891 -0.301 1.00 83.75 73 ASN A O 1
ATOM 594 N N . TYR A 1 74 ? 2.061 -4.019 1.618 1.00 78.75 74 TYR A N 1
ATOM 595 C CA . TYR A 1 74 ? 2.159 -5.240 2.425 1.00 78.75 74 TYR A CA 1
ATOM 596 C C . TYR A 1 74 ? 0.960 -6.192 2.320 1.00 78.75 74 TYR A C 1
ATOM 598 O O . TYR A 1 74 ? 0.971 -7.256 2.924 1.00 78.75 74 TYR A O 1
ATOM 606 N N . PHE A 1 75 ? -0.067 -5.828 1.550 1.00 77.38 75 PHE A N 1
ATOM 607 C CA . PHE A 1 75 ? -1.267 -6.650 1.349 1.00 77.38 75 PHE A CA 1
ATOM 608 C C . PHE A 1 75 ? -1.104 -7.738 0.280 1.00 77.38 75 PHE A C 1
ATOM 610 O O . PHE A 1 75 ? -1.995 -8.568 0.121 1.00 77.38 75 PHE A O 1
ATOM 617 N N . ASN A 1 76 ? -0.007 -7.703 -0.483 1.00 78.81 76 ASN A N 1
ATOM 618 C CA . ASN A 1 76 ? 0.234 -8.596 -1.608 1.00 78.81 76 ASN A CA 1
ATOM 619 C C . ASN A 1 76 ? 1.556 -9.360 -1.421 1.00 78.81 76 ASN A C 1
ATOM 621 O O . ASN A 1 76 ? 2.578 -8.759 -1.106 1.00 78.81 76 ASN A O 1
ATOM 625 N N . ASP A 1 77 ? 1.545 -10.660 -1.695 1.00 75.81 77 ASP A N 1
ATOM 626 C CA . ASP A 1 77 ? 2.699 -11.516 -1.918 1.00 75.81 77 ASP A CA 1
ATOM 627 C C . ASP A 1 77 ? 3.532 -11.009 -3.102 1.00 75.81 77 ASP A C 1
ATOM 629 O O . ASP A 1 77 ? 3.050 -10.757 -4.215 1.00 75.81 77 ASP A O 1
ATOM 633 N N . ASP A 1 78 ? 4.829 -10.905 -2.846 1.00 79.75 78 ASP A N 1
ATOM 634 C CA . ASP A 1 78 ? 5.814 -10.412 -3.792 1.00 79.75 78 ASP A CA 1
ATOM 635 C C . ASP A 1 78 ? 6.450 -11.527 -4.621 1.00 79.75 78 ASP A C 1
ATOM 637 O O . ASP A 1 78 ? 7.176 -11.231 -5.570 1.00 79.75 78 ASP A O 1
ATOM 641 N N . THR A 1 79 ? 6.178 -12.799 -4.323 1.00 85.50 79 THR A N 1
ATOM 642 C CA . THR A 1 79 ? 6.804 -13.950 -4.989 1.00 85.50 79 THR A CA 1
ATOM 643 C C . THR A 1 79 ? 6.645 -13.877 -6.502 1.00 85.50 79 THR A C 1
ATOM 645 O O . THR A 1 79 ? 7.640 -13.846 -7.231 1.00 85.50 79 THR A O 1
ATOM 648 N N . TYR A 1 80 ? 5.409 -13.757 -6.999 1.00 87.94 80 TYR A N 1
ATOM 649 C CA . TYR A 1 80 ? 5.180 -13.691 -8.444 1.00 87.94 80 TYR A CA 1
ATOM 650 C C . TYR A 1 80 ? 5.769 -12.419 -9.072 1.00 87.94 80 TYR A C 1
ATOM 652 O O . TYR A 1 80 ? 6.329 -12.470 -10.170 1.00 87.94 80 TYR A O 1
ATOM 660 N N . ARG A 1 81 ? 5.692 -11.279 -8.371 1.00 87.56 81 ARG A N 1
ATOM 661 C CA . ARG A 1 81 ? 6.276 -10.013 -8.836 1.00 87.56 81 ARG A CA 1
ATOM 662 C C . ARG A 1 81 ? 7.792 -10.128 -8.988 1.00 87.56 81 ARG A C 1
ATOM 664 O O . ARG A 1 81 ? 8.336 -9.712 -10.010 1.00 87.56 81 ARG A O 1
ATOM 671 N N . ASN A 1 82 ? 8.458 -10.730 -8.010 1.00 90.31 82 ASN A N 1
ATOM 672 C CA . ASN A 1 82 ? 9.900 -10.947 -8.005 1.00 90.31 82 ASN A CA 1
ATOM 673 C C . ASN A 1 82 ? 10.322 -11.922 -9.110 1.00 90.31 82 ASN A C 1
ATOM 675 O O . ASN A 1 82 ? 11.265 -11.635 -9.847 1.00 90.31 82 ASN A O 1
ATOM 679 N N . GLU A 1 83 ? 9.595 -13.029 -9.293 1.00 93.44 83 GLU A N 1
ATOM 680 C CA . GLU A 1 83 ? 9.834 -13.968 -10.397 1.00 93.44 83 GLU A CA 1
ATOM 681 C C . GLU A 1 83 ? 9.667 -13.309 -11.772 1.00 93.44 83 GLU A C 1
ATOM 683 O O . GLU A 1 83 ? 10.476 -13.535 -12.678 1.00 93.44 83 GLU A O 1
ATOM 688 N N . PHE A 1 84 ? 8.615 -12.504 -11.948 1.00 94.69 84 PHE A N 1
ATOM 689 C CA . PHE A 1 84 ? 8.357 -11.793 -13.197 1.00 94.69 84 PHE A CA 1
ATOM 690 C C . PHE A 1 84 ? 9.458 -10.771 -13.494 1.00 94.69 84 PHE A C 1
ATOM 692 O O . PHE A 1 84 ? 9.980 -10.752 -14.611 1.00 94.69 84 PHE A O 1
ATOM 699 N N . ASN A 1 85 ? 9.849 -9.974 -12.496 1.00 94.31 85 ASN A N 1
ATOM 700 C CA . ASN A 1 85 ? 10.910 -8.977 -12.629 1.00 94.31 85 ASN A CA 1
ATOM 701 C C . ASN A 1 85 ? 12.261 -9.627 -12.949 1.00 94.31 85 ASN A C 1
ATOM 703 O O . ASN A 1 85 ? 12.936 -9.180 -13.867 1.00 94.31 85 ASN A O 1
ATOM 707 N N . ALA A 1 86 ? 12.612 -10.739 -12.297 1.00 96.81 86 ALA A N 1
ATOM 708 C CA . ALA A 1 86 ? 13.846 -11.461 -12.607 1.00 96.81 86 ALA A CA 1
ATOM 709 C C . ALA A 1 86 ? 13.881 -11.949 -14.067 1.00 96.81 86 ALA A C 1
ATOM 711 O O . ALA A 1 86 ? 14.901 -11.837 -14.744 1.00 96.81 86 ALA A O 1
ATOM 712 N N . LYS A 1 87 ? 12.757 -12.454 -14.594 1.00 97.25 87 LYS A N 1
ATOM 713 C CA . LYS A 1 87 ? 12.660 -12.842 -16.014 1.00 97.25 87 LYS A CA 1
ATOM 714 C C . LYS A 1 87 ? 12.719 -11.638 -16.950 1.00 97.25 87 LYS A C 1
ATOM 716 O O . LYS A 1 87 ? 13.308 -11.739 -18.022 1.00 97.25 87 LYS A O 1
ATOM 721 N N . PHE A 1 88 ? 12.113 -10.519 -16.557 1.00 97.38 88 PHE A N 1
ATOM 722 C CA . PHE A 1 88 ? 12.181 -9.268 -17.308 1.00 97.38 88 PHE A CA 1
ATOM 723 C C . PHE A 1 88 ? 13.624 -8.755 -17.406 1.00 97.38 88 PHE A C 1
ATOM 725 O O . PHE A 1 88 ? 14.060 -8.381 -18.493 1.00 97.38 88 PHE A O 1
ATOM 732 N N . ASP A 1 89 ? 14.389 -8.827 -16.316 1.00 96.81 89 ASP A N 1
ATOM 733 C CA . ASP A 1 89 ? 15.807 -8.455 -16.294 1.00 96.81 89 ASP A CA 1
ATOM 734 C C . ASP A 1 89 ? 16.651 -9.350 -17.212 1.00 96.81 89 ASP A C 1
ATOM 736 O O . ASP A 1 89 ? 17.550 -8.864 -17.901 1.00 96.81 89 ASP A O 1
ATOM 740 N N . GLU A 1 90 ? 16.360 -10.653 -17.268 1.00 97.75 90 GLU A N 1
ATOM 741 C CA . GLU A 1 90 ? 17.001 -11.554 -18.234 1.00 97.75 90 GLU A CA 1
ATOM 742 C C . GLU A 1 90 ? 16.605 -11.227 -19.677 1.00 97.75 90 GLU A C 1
ATOM 744 O O . GLU A 1 90 ? 17.463 -11.207 -20.557 1.00 97.75 90 GLU A O 1
ATOM 749 N N . TRP A 1 91 ? 15.334 -10.914 -19.932 1.00 97.75 91 TRP A N 1
ATOM 750 C CA . TRP A 1 91 ? 14.861 -10.515 -21.258 1.00 97.75 91 TRP A CA 1
ATOM 751 C C . TRP A 1 91 ? 15.539 -9.233 -21.757 1.00 97.75 91 TRP A C 1
ATOM 753 O O . TRP A 1 91 ? 15.967 -9.195 -22.911 1.00 97.75 91 TRP A O 1
ATOM 763 N N . ILE A 1 92 ? 15.736 -8.228 -20.896 1.00 96.31 92 ILE A N 1
ATOM 764 C CA . ILE A 1 92 ? 16.463 -6.998 -21.252 1.00 96.31 92 ILE A CA 1
ATOM 765 C C . ILE A 1 92 ? 17.859 -7.316 -21.806 1.00 96.31 92 ILE A C 1
ATOM 767 O O . ILE A 1 92 ? 18.289 -6.702 -22.779 1.00 96.31 92 ILE A O 1
ATOM 771 N N . LYS A 1 93 ? 18.560 -8.306 -21.238 1.00 96.38 93 LYS A N 1
ATOM 772 C CA . LYS A 1 93 ? 19.906 -8.705 -21.692 1.00 96.38 93 LYS A CA 1
ATOM 773 C C . LYS A 1 93 ? 19.914 -9.343 -23.083 1.00 96.38 93 LYS A C 1
ATOM 775 O O . LYS A 1 93 ? 20.985 -9.494 -23.665 1.00 96.38 93 LYS A O 1
ATOM 780 N N . THR A 1 94 ? 18.753 -9.754 -23.593 1.00 96.19 94 THR A N 1
ATOM 781 C CA . THR A 1 94 ? 18.611 -10.348 -24.930 1.00 96.19 94 THR A CA 1
ATOM 782 C C . THR A 1 94 ? 18.365 -9.321 -26.030 1.00 96.19 94 THR A C 1
ATOM 784 O O . THR A 1 94 ? 18.446 -9.684 -27.203 1.00 96.19 94 THR A O 1
ATOM 787 N N . LEU A 1 95 ? 18.078 -8.064 -25.671 1.00 96.12 95 LEU A N 1
ATOM 788 C CA . LEU A 1 95 ? 17.898 -6.981 -26.635 1.00 96.12 95 LEU A CA 1
ATOM 789 C C . LEU A 1 95 ? 19.212 -6.721 -27.383 1.00 96.12 95 LEU A C 1
ATOM 791 O O . LEU A 1 95 ? 20.293 -6.715 -26.794 1.00 96.12 95 LEU A O 1
ATOM 795 N N . ASP A 1 96 ? 19.118 -6.491 -28.688 1.00 95.75 96 ASP A N 1
ATOM 796 C CA . ASP A 1 96 ? 20.259 -6.225 -29.570 1.00 95.75 96 ASP A CA 1
ATOM 797 C C . ASP A 1 96 ? 20.601 -4.728 -29.686 1.00 95.75 96 ASP A C 1
ATOM 799 O O . ASP A 1 96 ? 21.455 -4.336 -30.484 1.00 95.75 96 ASP A O 1
ATOM 803 N N . TYR A 1 97 ? 19.978 -3.893 -28.851 1.00 95.19 97 TYR A N 1
ATOM 804 C CA . TYR A 1 97 ? 20.163 -2.447 -28.795 1.00 95.19 97 TYR A CA 1
ATOM 805 C C . TYR A 1 97 ? 20.276 -1.942 -27.346 1.00 95.19 97 TYR A C 1
ATOM 807 O O . TYR A 1 97 ? 19.807 -2.575 -26.401 1.00 95.19 97 TYR A O 1
ATOM 815 N N . ASP A 1 98 ? 20.895 -0.770 -27.159 1.00 93.88 98 ASP A N 1
ATOM 816 C CA . ASP A 1 98 ? 20.958 -0.108 -25.850 1.00 93.88 98 ASP A CA 1
ATOM 817 C C . ASP A 1 98 ? 19.644 0.629 -25.565 1.00 93.88 98 ASP A C 1
ATOM 819 O O . ASP A 1 98 ? 19.343 1.653 -26.180 1.00 93.88 98 ASP A O 1
ATOM 823 N N . TYR A 1 99 ? 18.860 0.104 -24.626 1.00 90.56 99 TYR A N 1
ATOM 824 C CA . TYR A 1 99 ? 17.560 0.648 -24.237 1.00 90.56 99 TYR A CA 1
ATOM 825 C C . TYR A 1 99 ? 17.642 1.945 -23.409 1.00 90.56 99 TYR A C 1
ATOM 827 O O . TYR A 1 99 ? 16.606 2.551 -23.134 1.00 90.56 99 TYR A O 1
ATOM 835 N N . ASN A 1 100 ? 18.840 2.381 -22.995 1.00 92.06 100 ASN A N 1
ATOM 836 C CA . ASN A 1 100 ? 19.026 3.611 -22.212 1.00 92.06 100 ASN A CA 1
ATOM 837 C C . ASN A 1 100 ? 19.212 4.867 -23.079 1.00 92.06 100 ASN A C 1
ATOM 839 O O . ASN A 1 100 ? 19.305 5.972 -22.540 1.00 92.06 100 ASN A O 1
ATOM 843 N N . THR A 1 101 ? 19.300 4.727 -24.404 1.00 94.94 101 THR A N 1
ATOM 844 C CA . THR A 1 101 ? 19.446 5.870 -25.313 1.00 94.94 101 THR A CA 1
ATOM 845 C C . THR A 1 101 ? 18.086 6.493 -25.630 1.00 94.94 101 THR A C 1
ATOM 847 O O . THR A 1 101 ? 17.074 5.802 -25.738 1.00 94.94 101 THR A O 1
ATOM 850 N N . GLU A 1 102 ? 18.047 7.816 -25.825 1.00 94.75 102 GLU A N 1
ATOM 851 C CA . GLU A 1 102 ? 16.797 8.506 -26.188 1.00 94.75 102 GLU A CA 1
ATOM 852 C C . GLU A 1 102 ? 16.267 8.045 -27.559 1.00 94.75 102 GLU A C 1
ATOM 854 O O . GLU A 1 102 ? 15.059 8.004 -27.766 1.00 94.75 102 GLU A O 1
ATOM 859 N N . GLU A 1 103 ? 17.160 7.652 -28.475 1.00 94.69 103 GLU A N 1
ATOM 860 C CA . GLU A 1 103 ? 16.814 7.144 -29.810 1.00 94.69 103 GLU A CA 1
ATOM 861 C C . GLU A 1 103 ? 15.990 5.849 -29.744 1.00 94.69 103 GLU A C 1
ATOM 863 O O . GLU A 1 103 ? 15.001 5.715 -30.460 1.00 94.69 103 GLU A O 1
ATOM 868 N N . ASN A 1 104 ? 16.336 4.933 -28.834 1.00 95.12 104 ASN A N 1
ATOM 869 C CA . ASN A 1 104 ? 15.671 3.632 -28.706 1.00 95.12 104 ASN A CA 1
ATOM 870 C C . ASN A 1 104 ? 14.489 3.645 -27.726 1.00 95.12 104 ASN A C 1
ATOM 872 O O . ASN A 1 104 ? 13.870 2.609 -27.480 1.00 95.12 104 ASN A O 1
ATOM 876 N N . ARG A 1 105 ? 14.168 4.801 -27.135 1.00 94.75 105 ARG A N 1
ATOM 877 C CA . ARG A 1 105 ? 13.169 4.918 -26.067 1.00 94.75 105 ARG A CA 1
ATOM 878 C C . ARG A 1 105 ? 11.772 4.482 -26.508 1.00 94.75 105 ARG A C 1
ATOM 880 O O . ARG A 1 105 ? 11.070 3.823 -25.741 1.00 94.75 105 ARG A O 1
ATOM 887 N N . GLU A 1 106 ? 11.364 4.864 -27.716 1.00 96.38 106 GLU A N 1
ATOM 888 C CA . GLU A 1 106 ? 10.047 4.511 -28.260 1.00 96.38 106 GLU A CA 1
ATOM 889 C C . GLU A 1 106 ? 9.960 3.005 -28.530 1.00 96.38 106 GLU A C 1
ATOM 891 O O . GLU A 1 106 ? 9.069 2.344 -27.998 1.00 96.38 106 GLU A O 1
ATOM 896 N N . GLN A 1 107 ? 10.960 2.446 -29.219 1.00 96.25 107 GLN A N 1
ATOM 897 C CA . GLN A 1 107 ? 11.062 1.006 -29.467 1.00 96.25 107 GLN A CA 1
ATOM 898 C C . GLN A 1 107 ? 11.058 0.200 -28.160 1.00 96.25 107 GLN A C 1
ATOM 900 O O . GLN A 1 107 ? 10.277 -0.735 -28.006 1.00 96.25 107 GLN A O 1
ATOM 905 N N . PHE A 1 108 ? 11.865 0.592 -27.170 1.00 97.12 108 PHE A N 1
ATOM 906 C CA . PHE A 1 108 ? 11.885 -0.079 -25.870 1.00 97.12 108 PHE A CA 1
ATOM 907 C C . PHE A 1 108 ? 10.536 -0.020 -25.153 1.00 97.12 108 PHE A C 1
ATOM 909 O O . PHE A 1 108 ? 10.139 -0.992 -24.512 1.00 97.12 108 PHE A O 1
ATOM 916 N N . SER A 1 109 ? 9.815 1.098 -25.256 1.00 96.69 109 SER A N 1
ATOM 917 C CA . SER A 1 109 ? 8.475 1.223 -24.685 1.00 96.69 109 SER A CA 1
ATOM 918 C C . SER A 1 109 ? 7.500 0.217 -25.310 1.00 96.69 109 SER A C 1
ATOM 920 O O . SER A 1 109 ? 6.741 -0.427 -24.581 1.00 96.69 109 SER A O 1
ATOM 922 N N . GLU A 1 110 ? 7.536 0.052 -26.633 1.00 97.56 110 GLU A N 1
ATOM 923 C CA . GLU A 1 110 ? 6.704 -0.919 -27.355 1.00 97.56 110 GLU A CA 1
ATOM 924 C C . GLU A 1 110 ? 7.081 -2.366 -27.014 1.00 97.56 110 GLU A C 1
ATOM 926 O O . GLU A 1 110 ? 6.216 -3.162 -26.636 1.00 97.56 110 GLU A O 1
ATOM 931 N N . ASP A 1 111 ? 8.369 -2.697 -27.059 1.00 97.38 111 ASP A N 1
ATOM 932 C CA . ASP A 1 111 ? 8.872 -4.041 -26.771 1.00 97.38 111 ASP A CA 1
ATOM 933 C C . ASP A 1 111 ? 8.601 -4.446 -25.317 1.00 97.38 111 ASP A C 1
ATOM 935 O O . ASP A 1 111 ? 8.143 -5.561 -25.047 1.00 97.38 111 ASP A O 1
ATOM 939 N N . LYS A 1 112 ? 8.767 -3.515 -24.371 1.00 97.06 112 LYS A N 1
ATOM 940 C CA . LYS A 1 112 ? 8.399 -3.715 -22.965 1.00 97.06 112 LYS A CA 1
ATOM 941 C C . LYS A 1 112 ? 6.903 -3.974 -22.808 1.00 97.06 112 LYS A C 1
ATOM 943 O O . LYS A 1 112 ? 6.516 -4.880 -22.066 1.00 97.06 112 LYS A O 1
ATOM 948 N N . ALA A 1 113 ? 6.053 -3.195 -23.477 1.00 97.25 113 ALA A N 1
ATOM 949 C CA . ALA A 1 113 ? 4.607 -3.393 -23.420 1.00 97.25 113 ALA A CA 1
ATOM 950 C C . ALA A 1 113 ? 4.210 -4.770 -23.977 1.00 97.25 113 ALA A C 1
ATOM 952 O O . ALA A 1 113 ? 3.406 -5.471 -23.356 1.00 97.25 113 ALA A O 1
ATOM 953 N N . ASN A 1 114 ? 4.823 -5.188 -25.086 1.00 97.69 114 ASN A N 1
ATOM 954 C CA . ASN A 1 114 ? 4.624 -6.509 -25.679 1.00 97.69 114 ASN A CA 1
ATOM 955 C C . ASN A 1 114 ? 5.079 -7.635 -24.745 1.00 97.69 114 ASN A C 1
ATOM 957 O O . ASN A 1 114 ? 4.324 -8.586 -24.531 1.00 97.69 114 ASN A O 1
ATOM 961 N N . TYR A 1 115 ? 6.263 -7.515 -24.137 1.00 97.50 115 TYR A N 1
ATOM 962 C CA . TYR A 1 115 ? 6.753 -8.492 -23.167 1.00 97.50 115 TYR A CA 1
ATOM 963 C C . TYR A 1 115 ? 5.778 -8.645 -21.998 1.00 97.50 115 TYR A C 1
ATOM 965 O O . TYR A 1 115 ? 5.393 -9.766 -21.660 1.00 97.50 115 TYR A O 1
ATOM 973 N N . ILE A 1 116 ? 5.336 -7.529 -21.407 1.00 96.25 116 ILE A N 1
ATOM 974 C CA . ILE A 1 116 ? 4.375 -7.545 -20.298 1.00 96.25 116 ILE A CA 1
ATOM 975 C C . ILE A 1 116 ? 3.070 -8.201 -20.745 1.00 96.25 116 ILE A C 1
ATOM 977 O O . ILE A 1 116 ? 2.563 -9.079 -20.055 1.00 96.25 116 ILE A O 1
ATOM 981 N N . TYR A 1 117 ? 2.536 -7.827 -21.906 1.00 96.12 117 TYR A N 1
ATOM 982 C CA . TYR A 1 117 ? 1.285 -8.389 -22.407 1.00 96.12 117 TYR A CA 1
ATOM 983 C C . TYR A 1 117 ? 1.346 -9.912 -22.596 1.00 96.12 117 TYR A C 1
ATOM 985 O O . TYR A 1 117 ? 0.379 -10.604 -22.283 1.00 96.12 117 TYR A O 1
ATOM 993 N N . GLN A 1 118 ? 2.473 -10.434 -23.084 1.00 96.94 118 GLN A N 1
ATOM 994 C CA . GLN A 1 118 ? 2.640 -11.859 -23.374 1.00 96.94 118 GLN A CA 1
ATOM 995 C C . GLN A 1 118 ? 2.978 -12.702 -22.140 1.00 96.94 118 GLN A C 1
ATOM 997 O O . GLN A 1 118 ? 2.595 -13.869 -22.083 1.00 96.94 118 GLN A O 1
ATOM 1002 N N . ASN A 1 119 ? 3.705 -12.139 -21.172 1.00 96.81 119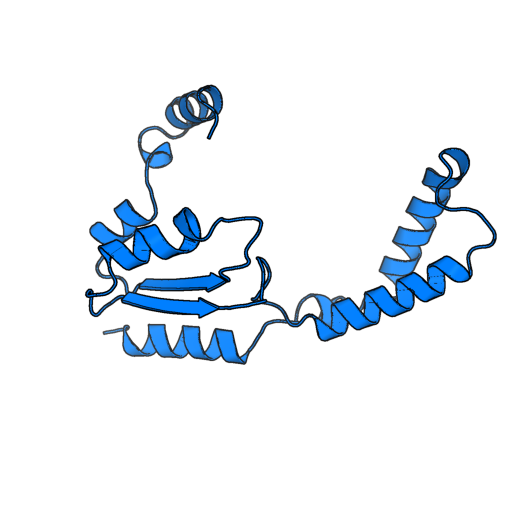 ASN A N 1
ATOM 1003 C CA . ASN A 1 119 ? 4.318 -12.916 -20.090 1.00 96.81 119 ASN A CA 1
ATOM 1004 C C . ASN A 1 119 ? 3.694 -12.662 -18.713 1.00 96.81 119 ASN A C 1
ATOM 1006 O O . ASN A 1 119 ? 3.948 -13.431 -17.781 1.00 96.81 119 ASN A O 1
ATOM 1010 N N . LEU A 1 120 ? 2.900 -11.598 -18.557 1.00 94.19 120 LEU A N 1
ATOM 1011 C CA . LEU A 1 120 ? 2.237 -11.293 -17.295 1.00 94.19 120 LEU A CA 1
ATOM 1012 C C . LEU A 1 120 ? 0.990 -12.167 -17.119 1.00 94.19 120 LEU A C 1
ATOM 1014 O O . LEU A 1 120 ? -0.050 -11.949 -17.744 1.00 94.19 120 LEU A O 1
ATOM 1018 N N . ASP A 1 121 ? 1.070 -13.109 -16.188 1.00 93.06 121 ASP A N 1
ATOM 1019 C CA . ASP A 1 121 ? -0.083 -13.816 -15.650 1.00 93.06 121 ASP A CA 1
ATOM 1020 C C . ASP A 1 121 ? -0.846 -12.866 -14.722 1.00 93.06 121 ASP A C 1
ATOM 1022 O O . ASP A 1 121 ? -0.535 -12.702 -13.541 1.00 93.06 121 ASP A O 1
ATOM 1026 N N . ARG A 1 122 ? -1.865 -12.212 -15.285 1.00 87.75 122 ARG A N 1
ATOM 1027 C CA . ARG A 1 122 ? -2.728 -11.281 -14.549 1.00 87.75 122 ARG A CA 1
ATOM 1028 C C . ARG A 1 122 ? -3.466 -11.954 -13.397 1.00 87.75 122 ARG A C 1
ATOM 1030 O O . ARG A 1 122 ? -3.773 -11.283 -12.422 1.00 87.75 122 ARG A O 1
ATOM 1037 N N . GLY A 1 123 ? -3.749 -13.254 -13.498 1.00 87.50 123 GLY A N 1
ATOM 1038 C CA . GLY A 1 123 ? -4.397 -13.997 -12.424 1.00 87.50 123 GLY A CA 1
ATOM 1039 C C . GLY A 1 123 ? -3.497 -14.058 -11.199 1.00 87.50 123 GLY A C 1
ATOM 1040 O O . GLY A 1 123 ? -3.927 -13.697 -10.111 1.00 87.50 123 GLY A O 1
ATOM 1041 N N . LYS A 1 124 ? -2.228 -14.433 -11.378 1.00 86.75 124 LYS A N 1
ATOM 1042 C CA . LYS A 1 124 ? -1.245 -14.437 -10.283 1.00 86.75 124 LYS A CA 1
ATOM 1043 C C . LYS A 1 124 ? -0.894 -13.038 -9.795 1.00 86.75 124 LYS A C 1
ATOM 1045 O O . LYS A 1 124 ? -0.758 -12.833 -8.599 1.00 86.75 124 LYS A O 1
ATOM 1050 N N . TRP A 1 125 ? -0.780 -12.079 -10.711 1.00 83.69 125 TRP A N 1
ATOM 1051 C CA . TRP A 1 125 ? -0.473 -10.691 -10.367 1.00 83.69 125 TRP A CA 1
ATOM 1052 C C . TRP A 1 125 ? -1.574 -10.025 -9.536 1.00 83.69 125 TRP A C 1
ATOM 1054 O O . TRP A 1 125 ? -1.277 -9.229 -8.655 1.00 83.69 125 TRP A O 1
ATOM 1064 N N . CYS A 1 126 ? -2.844 -10.316 -9.830 1.00 80.38 126 CYS A N 1
ATOM 1065 C CA . CYS A 1 126 ? -3.980 -9.722 -9.126 1.00 80.38 126 CYS A CA 1
ATOM 1066 C C . CYS A 1 126 ? -4.434 -10.528 -7.901 1.00 80.38 126 CYS A C 1
ATOM 1068 O O . CYS A 1 126 ? -5.070 -9.952 -7.027 1.00 80.38 126 CYS A O 1
ATOM 1070 N N . ASN A 1 127 ? -4.130 -11.829 -7.832 1.00 75.56 127 ASN A N 1
ATOM 1071 C CA . ASN A 1 127 ? -4.515 -12.704 -6.718 1.00 75.56 127 ASN A CA 1
ATOM 1072 C C . ASN A 1 127 ? -3.347 -12.991 -5.767 1.00 75.56 127 ASN A C 1
ATOM 1074 O O . ASN A 1 127 ? -3.289 -14.065 -5.176 1.00 75.56 127 ASN A O 1
ATOM 1078 N N . SER A 1 128 ? -2.411 -12.057 -5.623 1.00 77.50 128 SER A N 1
ATOM 1079 C CA . SER A 1 128 ? -1.313 -12.180 -4.667 1.00 77.50 128 SER A CA 1
ATOM 1080 C C . SER A 1 128 ? -1.712 -11.768 -3.251 1.00 77.50 128 SER A C 1
ATOM 1082 O O . SER A 1 128 ? -0.848 -11.523 -2.437 1.00 77.50 128 SER A O 1
ATOM 1084 N N . LEU A 1 129 ? -2.998 -11.675 -2.923 1.00 83.62 129 LEU A N 1
ATOM 1085 C CA . LEU A 1 129 ? -3.453 -11.240 -1.605 1.00 83.62 129 LEU A CA 1
ATOM 1086 C C . LEU A 1 129 ? -2.835 -12.087 -0.475 1.00 83.62 129 LEU A C 1
ATOM 1088 O O . LEU A 1 129 ? -2.909 -13.319 -0.513 1.00 83.62 129 LEU A O 1
ATOM 1092 N N . ASP A 1 130 ? -2.270 -11.427 0.536 1.00 85.25 130 ASP A N 1
ATOM 1093 C CA . ASP A 1 130 ? -1.819 -12.082 1.765 1.00 85.25 130 ASP A CA 1
ATOM 1094 C C . ASP A 1 130 ? -3.046 -12.613 2.520 1.00 85.25 130 ASP A C 1
ATOM 1096 O O . ASP A 1 130 ? -3.784 -11.871 3.166 1.00 85.25 130 ASP A O 1
ATOM 1100 N N . SER A 1 131 ? -3.324 -13.904 2.343 1.00 85.94 131 SER A N 1
ATOM 1101 C CA . SER A 1 131 ? -4.558 -14.516 2.840 1.00 85.94 131 SER A CA 1
ATOM 1102 C C . SER A 1 131 ? -4.562 -14.664 4.359 1.00 85.94 131 SER A C 1
ATOM 1104 O O . SER A 1 131 ? -5.633 -14.585 4.946 1.00 85.94 131 SER A O 1
ATOM 1106 N N . GLU A 1 132 ? -3.391 -14.826 4.978 1.00 87.00 132 GLU A N 1
ATOM 1107 C CA . GLU A 1 132 ? -3.248 -14.923 6.435 1.00 87.00 132 GLU A CA 1
ATOM 1108 C C . GLU A 1 132 ? -3.577 -13.572 7.077 1.00 87.00 132 GLU A C 1
ATOM 1110 O O . GLU A 1 132 ? -4.450 -13.487 7.935 1.00 87.00 132 GLU A O 1
ATOM 1115 N N . LEU A 1 133 ? -2.995 -12.485 6.554 1.00 88.38 133 LEU A N 1
ATOM 1116 C CA . LEU A 1 133 ? -3.298 -11.133 7.027 1.00 88.38 133 LEU A CA 1
ATOM 1117 C C . LEU A 1 133 ? -4.786 -10.772 6.865 1.00 88.38 133 LEU A C 1
ATOM 1119 O O . LEU A 1 133 ? -5.365 -10.080 7.698 1.00 88.38 133 LEU A O 1
ATOM 1123 N N . PHE A 1 134 ? -5.419 -11.212 5.777 1.00 89.94 134 PHE A N 1
ATOM 1124 C CA . PHE A 1 134 ? -6.846 -10.964 5.573 1.00 89.94 134 PHE A CA 1
ATOM 1125 C C . PHE A 1 134 ? -7.743 -11.829 6.460 1.00 89.94 134 PHE A C 1
ATOM 1127 O O . PHE A 1 134 ? -8.825 -11.369 6.821 1.00 89.94 134 PHE A O 1
ATOM 1134 N N . GLU A 1 135 ? -7.321 -13.041 6.817 1.00 92.62 135 GLU A N 1
ATOM 1135 C CA . GLU A 1 135 ? -8.016 -13.869 7.806 1.00 92.62 135 GLU A CA 1
ATOM 1136 C C . GLU A 1 135 ? -8.007 -13.173 9.176 1.00 92.62 135 GLU A C 1
ATOM 1138 O O . GLU A 1 135 ? -9.079 -12.980 9.748 1.00 92.62 135 GLU A O 1
ATOM 1143 N N . ASP A 1 136 ? -6.866 -12.612 9.599 1.00 91.88 136 ASP A N 1
ATOM 1144 C CA . ASP A 1 136 ? -6.769 -11.795 10.823 1.00 91.88 136 ASP A CA 1
ATOM 1145 C C . ASP A 1 136 ? -7.737 -10.594 10.813 1.00 91.88 136 ASP A C 1
ATOM 1147 O O . ASP A 1 136 ? -8.307 -10.215 11.843 1.00 91.88 136 ASP A O 1
ATOM 1151 N N . PHE A 1 137 ? -7.945 -9.966 9.648 1.00 93.81 137 PHE A N 1
ATOM 1152 C CA . PHE A 1 137 ? -8.895 -8.856 9.519 1.00 93.81 137 PHE A CA 1
ATOM 1153 C C . PHE A 1 137 ? -10.335 -9.323 9.702 1.00 93.81 137 PHE A C 1
ATOM 1155 O O . PHE A 1 137 ? -11.120 -8.628 10.352 1.00 93.81 137 PHE A O 1
ATOM 1162 N N . LEU A 1 138 ? -10.695 -10.461 9.106 1.00 94.50 138 LEU A N 1
ATOM 1163 C CA . LEU A 1 138 ? -12.038 -11.024 9.213 1.00 94.50 138 LEU A CA 1
ATOM 1164 C C . LEU A 1 138 ? -12.339 -11.428 10.653 1.00 94.50 138 LEU A C 1
ATOM 1166 O O . LEU A 1 138 ? -13.356 -10.988 11.188 1.00 94.50 138 LEU A O 1
ATOM 1170 N N . ASP A 1 139 ? -11.422 -12.153 11.290 1.00 95.06 139 ASP A N 1
ATOM 1171 C CA . ASP A 1 139 ? -11.561 -12.603 12.675 1.00 95.06 139 ASP A CA 1
ATOM 1172 C C . ASP A 1 139 ? -11.773 -11.418 13.623 1.00 95.06 139 ASP A C 1
ATOM 1174 O O . ASP A 1 139 ? -12.710 -11.410 14.424 1.00 95.06 139 ASP A O 1
ATOM 1178 N N . PHE A 1 140 ? -10.984 -10.350 13.468 1.00 95.38 140 PHE A N 1
ATOM 1179 C CA . PHE A 1 140 ? -11.160 -9.139 14.267 1.00 95.38 140 PHE A CA 1
ATOM 1180 C C . PHE A 1 140 ? -12.556 -8.526 14.129 1.00 95.38 140 PHE A C 1
ATOM 1182 O O . PHE A 1 140 ? -13.158 -8.136 15.132 1.00 95.38 140 PHE A O 1
ATOM 1189 N N . TYR A 1 141 ? -13.076 -8.391 12.907 1.00 92.62 141 TYR A N 1
ATOM 1190 C CA . TYR A 1 141 ? -14.397 -7.793 12.726 1.00 92.62 141 TYR A CA 1
ATOM 1191 C C . TYR A 1 141 ? -15.513 -8.728 13.193 1.00 92.62 141 TYR A C 1
ATOM 1193 O O . TYR A 1 141 ? -16.466 -8.239 13.801 1.00 92.62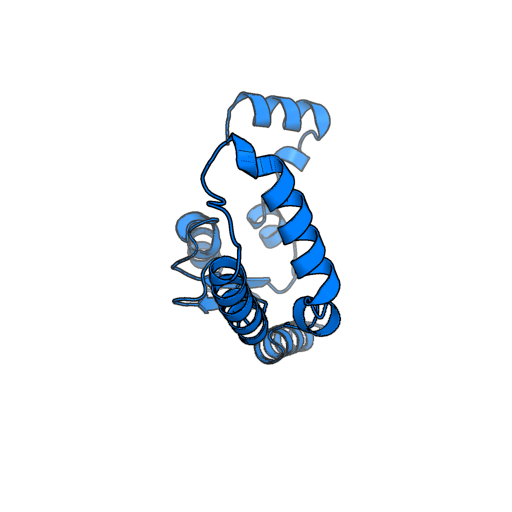 141 TYR A O 1
ATOM 1201 N N . ASP A 1 142 ? -15.386 -10.038 12.993 1.00 94.50 142 ASP A N 1
ATOM 1202 C CA . ASP A 1 142 ? -16.354 -11.025 13.475 1.00 94.50 142 ASP A CA 1
ATOM 1203 C C . ASP A 1 142 ? -16.461 -11.016 15.010 1.00 94.50 142 ASP A C 1
ATOM 1205 O O . ASP A 1 142 ? -17.569 -11.069 15.551 1.00 94.50 142 ASP A O 1
ATOM 1209 N N . GLU A 1 143 ? -15.347 -10.830 15.724 1.00 93.31 143 GLU A N 1
ATOM 1210 C CA . GLU A 1 143 ? -15.327 -10.662 17.186 1.00 93.31 143 GLU A CA 1
ATOM 1211 C C . GLU A 1 143 ? -16.020 -9.378 17.675 1.00 93.31 143 GLU A C 1
ATOM 1213 O O . GLU A 1 143 ? -16.437 -9.294 18.833 1.00 93.31 143 GLU A O 1
ATOM 1218 N N . HIS A 1 144 ? -16.166 -8.373 16.809 1.00 91.19 144 HIS A N 1
ATOM 1219 C CA . HIS A 1 144 ? -16.717 -7.062 17.156 1.00 91.19 144 HIS A CA 1
ATOM 1220 C C . HIS A 1 144 ? -18.108 -6.787 16.556 1.00 91.19 144 HIS A C 1
ATOM 1222 O O . HIS A 1 144 ? -18.677 -5.714 16.793 1.00 91.19 144 HIS A O 1
ATOM 1228 N N . ILE A 1 145 ? -18.690 -7.734 15.810 1.00 84.00 145 ILE A N 1
ATOM 1229 C CA . ILE A 1 145 ? -20.084 -7.677 15.347 1.00 84.00 145 ILE A CA 1
ATOM 1230 C C . ILE A 1 145 ? -20.993 -8.186 16.478 1.00 84.00 145 ILE A C 1
ATOM 1232 O O . ILE A 1 145 ? -21.318 -9.372 16.571 1.00 84.00 145 ILE A O 1
ATOM 1236 N N . HIS A 1 146 ? -21.417 -7.272 17.354 1.00 63.59 146 HIS A N 1
ATOM 1237 C CA . HIS A 1 146 ? -22.419 -7.506 18.403 1.00 63.59 146 HIS A CA 1
ATOM 1238 C C . HIS A 1 146 ? -23.486 -6.407 18.419 1.00 63.59 146 HIS A C 1
ATOM 1240 O O . HIS A 1 146 ? -23.124 -5.211 18.320 1.00 63.59 146 HIS A O 1
#

pLDDT: mean 91.51, std 6.31, range [62.44, 97.75]

Secondary structure (DSSP, 8-state):
--HHHHHHHHHHHGGGGG--HHHHHHT----EEEEEETT-SSS-HIIIIIHHHHHHTT-TTEEEEEESS--S-TTB--HHHHHHHHHHHHHHTT-SS-TTSSTTHHHHHHHHHHHHHHH--HHHHH--B-HHHHHHHHHHHHHH--

Foldseek 3Di:
DDPVVLVVCCVVPNCVSVDDVVNVVVPDPAQEEQEDECQAPPQHCVRRPVVCCVVPVPPPSYHYHYHYPCYPPNQFDCVVVVVLVVVVVVVVVVDPDDCPDPVCVVVCVVVVVVSCVVPPPVVNVVPRGPVVVVVVVVVSNVVVPD

Sequence (146 aa):
MLPFVKLHERIQYGGYASNTALDGFSKSNAAIMIVHSFDDEVVPVEYGYEIYYEKYKDDSRSSFIPLENKGHNYFNDDTYRNEFNAKFDEWIKTLDYDYNTEENREQFSEDKANYIYQNLDRGKWCNSLDSELFEDFLDFYDEHIH